Protein AF-A0A699X8M5-F1 (afdb_monomer)

Secondary structure (DSSP, 8-state):
----SPPP-SS----PPPTTPPPPB-PPPP--HHHHHHHHH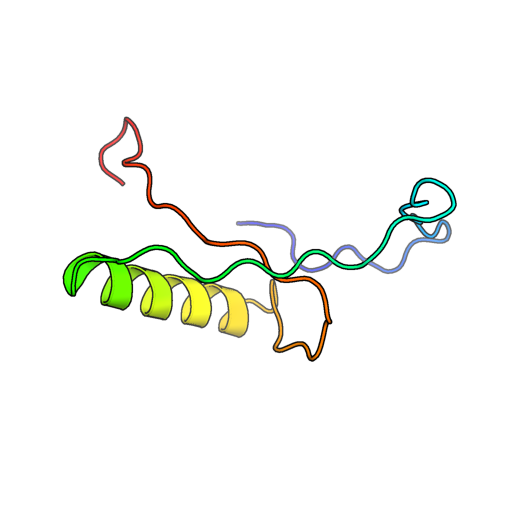HHHHHHHTTS------S-B--------TT--

Radius of gyration: 16.09 Å; Cα contacts (8 Å, |Δi|>4): 34; chains: 1; bounding box: 37×38×34 Å

Mean predicted aligned error: 5.7 Å

InterPro domains:
  IPR032567 RTL1-related [PTHR15503] (1-72)
  IPR043502 DNA/RNA polymerase superfamily [SSF56672] (3-71)

Sequence (72 aa):
ELPGIPPVREVEFNIKLVPGAEPISKAPYRMAPVELKELKDQLQELLERGFIRPSVSPWGVPVLFVKKKDGS

Nearest PDB structures (foldseek):
  4ol8-assembly2_F  TM=8.207E-01  e=5.290E-03  Saccharomyces cerevisiae
  8wut-assembly1_E  TM=8.710E-01  e=4.218E-02  Moloney murine leukemia virus
  8dw8-assembly1_A  TM=8.900E-01  e=6.480E-02  Moloney murine leukemia virus
  4mh8-assembly1_A  TM=8.476E-01  e=6.033E-02  Moloney murine leukemia virus isolate Shinnick

Structure (mmCIF, N/CA/C/O backbone):
data_AF-A0A699X8M5-F1
#
_entry.id   AF-A0A699X8M5-F1
#
loop_
_atom_site.group_PDB
_atom_site.id
_atom_site.type_symbol
_atom_site.label_atom_id
_atom_site.label_alt_id
_atom_site.label_comp_id
_atom_site.label_asym_id
_atom_site.label_entity_id
_atom_site.label_seq_id
_atom_site.pdbx_PDB_ins_code
_atom_site.Cartn_x
_atom_site.Cartn_y
_atom_site.Cartn_z
_atom_site.occupancy
_atom_site.B_iso_or_equiv
_atom_site.auth_seq_id
_atom_site.auth_comp_id
_atom_site.auth_asym_id
_atom_site.auth_atom_id
_atom_site.pdbx_PDB_model_num
ATOM 1 N N . GLU A 1 1 ? -16.362 -13.387 0.208 1.00 66.69 1 GLU A N 1
ATOM 2 C CA . GLU A 1 1 ? -14.942 -13.513 0.595 1.00 66.69 1 GLU A CA 1
ATOM 3 C C . GLU A 1 1 ? -14.071 -13.521 -0.653 1.00 66.69 1 GLU A C 1
ATOM 5 O O . GLU A 1 1 ? -14.536 -14.010 -1.679 1.00 66.69 1 GLU A O 1
ATOM 10 N N . LEU A 1 2 ? -12.869 -12.936 -0.604 1.00 64.56 2 LEU A N 1
ATOM 11 C CA . LEU A 1 2 ? -11.919 -13.035 -1.719 1.00 64.56 2 LEU A CA 1
ATOM 12 C C . LEU A 1 2 ? -11.243 -14.416 -1.674 1.00 64.56 2 LEU A C 1
ATOM 14 O O . LEU A 1 2 ? -10.874 -14.855 -0.584 1.00 64.56 2 LEU A O 1
ATOM 18 N N . PRO A 1 3 ? -11.078 -15.104 -2.816 1.00 67.81 3 PRO A N 1
ATOM 19 C CA . PRO A 1 3 ? -10.580 -16.475 -2.867 1.00 67.81 3 PRO A CA 1
ATOM 20 C C . PRO A 1 3 ? -9.054 -16.526 -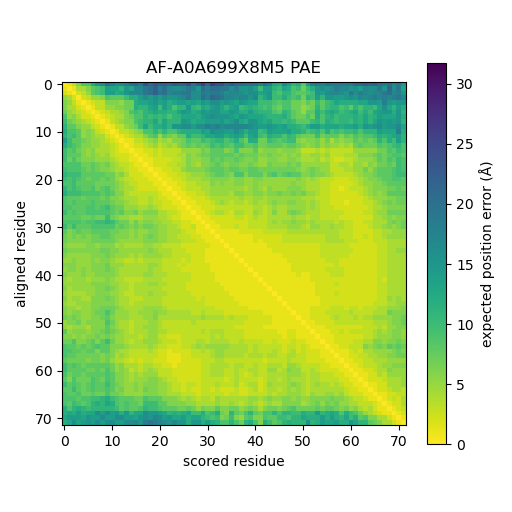2.688 1.00 67.81 3 PRO A C 1
ATOM 22 O O . PRO A 1 3 ? -8.346 -16.900 -3.614 1.00 67.81 3 PRO A O 1
ATOM 25 N N . GLY A 1 4 ? -8.549 -16.130 -1.514 1.00 69.19 4 GLY A N 1
ATOM 26 C CA . GLY A 1 4 ? -7.151 -16.316 -1.105 1.00 69.19 4 GLY A CA 1
ATOM 27 C C . GLY A 1 4 ? -6.090 -15.848 -2.111 1.00 69.19 4 GLY A C 1
ATOM 28 O O . GLY A 1 4 ? -6.342 -15.072 -3.033 1.00 69.19 4 GLY A O 1
ATOM 29 N N . ILE A 1 5 ? -4.869 -16.346 -1.927 1.00 72.94 5 ILE A N 1
ATOM 30 C CA . ILE A 1 5 ? -3.848 -16.319 -2.978 1.00 72.94 5 ILE A CA 1
ATOM 31 C C . ILE A 1 5 ? -4.261 -17.364 -4.029 1.00 72.94 5 ILE A C 1
ATOM 33 O O . ILE A 1 5 ? -4.610 -18.485 -3.645 1.00 72.94 5 ILE A O 1
ATOM 37 N N . PRO A 1 6 ? -4.229 -17.045 -5.339 1.00 75.12 6 PRO A N 1
ATOM 38 C CA . PRO A 1 6 ? -4.508 -18.036 -6.369 1.00 75.12 6 PRO A CA 1
ATOM 39 C C . PRO A 1 6 ? -3.608 -19.271 -6.201 1.00 75.12 6 PRO A C 1
ATOM 41 O O . PRO A 1 6 ? -2.425 -19.111 -5.895 1.00 75.12 6 PRO A O 1
ATOM 44 N N . PRO A 1 7 ? -4.121 -20.494 -6.430 1.00 81.50 7 PRO A N 1
ATOM 45 C CA . PRO A 1 7 ? -3.276 -21.682 -6.424 1.00 81.50 7 PRO A CA 1
ATOM 46 C C . PRO A 1 7 ? -2.162 -21.532 -7.462 1.00 81.50 7 PRO A C 1
ATOM 48 O O . PRO A 1 7 ? -2.331 -20.819 -8.456 1.00 81.50 7 PRO A O 1
ATOM 51 N N . VAL A 1 8 ? -1.040 -22.217 -7.240 1.00 82.19 8 VAL A N 1
ATOM 52 C CA . VAL A 1 8 ? 0.057 -22.269 -8.214 1.00 82.19 8 VAL A CA 1
ATOM 53 C C . VAL A 1 8 ? -0.509 -22.750 -9.552 1.00 82.19 8 VAL A C 1
ATOM 55 O O . VAL A 1 8 ? -1.173 -23.784 -9.616 1.00 82.19 8 VAL A O 1
ATOM 58 N N . ARG A 1 9 ? -0.296 -21.964 -10.610 1.00 84.75 9 ARG A N 1
ATOM 59 C CA . ARG A 1 9 ? -0.732 -22.275 -11.977 1.00 84.75 9 ARG A CA 1
ATOM 60 C C . ARG A 1 9 ? 0.489 -22.647 -12.808 1.00 84.75 9 ARG A C 1
ATOM 62 O O . ARG A 1 9 ? 1.573 -22.138 -12.549 1.00 84.75 9 ARG A O 1
ATOM 69 N N . GLU A 1 10 ? 0.296 -23.459 -13.844 1.00 88.38 10 GLU A N 1
ATOM 70 C CA . GLU A 1 10 ? 1.353 -23.778 -14.822 1.00 88.38 10 GLU A CA 1
ATOM 71 C C . GLU A 1 10 ? 1.842 -22.539 -15.594 1.00 88.38 10 GLU A C 1
ATOM 73 O O . GLU A 1 10 ? 2.948 -22.527 -16.125 1.00 88.38 10 GLU A O 1
ATOM 78 N N . VAL A 1 11 ? 1.020 -21.484 -15.647 1.00 85.62 11 VAL A N 1
ATOM 79 C CA . VAL A 1 11 ? 1.328 -20.225 -16.329 1.00 85.62 11 VAL A CA 1
ATOM 80 C C . VAL A 1 11 ? 1.598 -19.127 -15.305 1.00 85.62 11 VAL A C 1
ATOM 82 O O . VAL A 1 11 ? 0.706 -18.736 -14.547 1.00 85.62 11 VAL A O 1
ATOM 85 N N . GLU A 1 12 ? 2.811 -18.580 -15.338 1.00 85.75 12 GLU A N 1
ATOM 86 C CA . GLU A 1 12 ? 3.183 -17.387 -14.581 1.00 85.75 12 GLU A CA 1
ATOM 87 C C . GLU A 1 12 ? 2.809 -16.111 -15.343 1.00 85.75 12 GLU A C 1
ATOM 89 O O . GLU A 1 12 ? 3.266 -15.854 -16.461 1.00 85.75 12 GLU A O 1
ATOM 94 N N . PHE A 1 13 ? 1.996 -15.264 -14.711 1.00 83.81 13 PHE A N 1
ATOM 95 C CA . PHE A 1 13 ? 1.691 -13.940 -15.239 1.00 83.81 13 PHE A CA 1
ATOM 96 C C . PHE A 1 13 ? 2.808 -12.966 -14.868 1.00 83.81 13 PHE A C 1
ATOM 98 O O . PHE A 1 13 ? 3.066 -12.719 -13.693 1.00 83.81 13 PHE A O 1
ATOM 105 N N . ASN A 1 14 ? 3.439 -12.379 -15.883 1.00 89.00 14 ASN A N 1
ATOM 106 C CA . ASN A 1 14 ? 4.499 -11.391 -15.719 1.00 89.00 14 ASN A CA 1
ATOM 107 C C . ASN A 1 14 ? 4.015 -10.011 -16.175 1.00 89.00 14 ASN A C 1
ATOM 109 O O . ASN A 1 14 ? 3.530 -9.856 -17.298 1.00 89.00 14 ASN A O 1
ATOM 113 N N . ILE A 1 15 ? 4.191 -8.996 -15.328 1.00 90.69 15 ILE 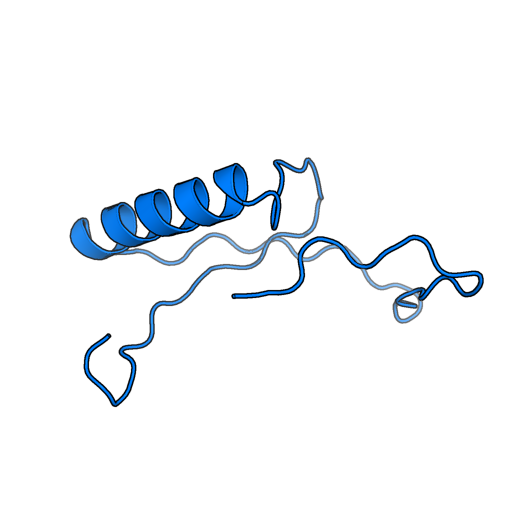A N 1
ATOM 114 C CA . ILE A 1 15 ? 3.928 -7.598 -15.689 1.00 90.69 15 ILE A CA 1
ATOM 115 C C . ILE A 1 15 ? 5.207 -7.028 -16.308 1.00 90.69 15 ILE A C 1
ATOM 117 O O . ILE A 1 15 ? 6.174 -6.744 -15.604 1.00 90.69 15 ILE A O 1
ATOM 121 N N . LYS A 1 16 ? 5.227 -6.874 -17.636 1.00 94.19 16 LYS A N 1
ATOM 122 C CA . LYS A 1 16 ? 6.350 -6.243 -18.343 1.00 94.19 16 LYS A CA 1
ATOM 123 C C . LYS A 1 16 ? 6.232 -4.726 -18.241 1.00 94.19 16 LYS A C 1
ATOM 125 O O . LYS A 1 16 ? 5.219 -4.159 -18.645 1.00 94.19 16 LYS A O 1
ATOM 130 N N . LEU A 1 17 ? 7.272 -4.079 -17.724 1.00 92.94 17 LEU A N 1
ATOM 131 C CA . LEU A 1 17 ? 7.374 -2.623 -17.730 1.00 92.94 17 LEU A CA 1
ATOM 132 C C . LEU A 1 17 ? 7.872 -2.129 -19.092 1.00 92.94 17 LEU A C 1
ATOM 134 O O . LEU A 1 17 ? 8.553 -2.855 -19.820 1.00 92.94 17 LEU A O 1
ATOM 138 N N . VAL A 1 18 ? 7.540 -0.883 -19.429 1.00 95.44 18 VAL A N 1
ATOM 139 C CA . VAL A 1 18 ? 8.132 -0.216 -20.594 1.00 95.44 18 VAL A CA 1
ATOM 140 C C . VAL A 1 18 ? 9.651 -0.068 -20.392 1.00 95.44 18 VAL A C 1
ATOM 142 O O . VAL A 1 18 ? 10.084 0.169 -19.260 1.00 95.44 18 VAL A O 1
ATOM 145 N N . PRO A 1 19 ? 10.482 -0.218 -21.442 1.00 95.94 19 PRO A N 1
ATOM 146 C CA .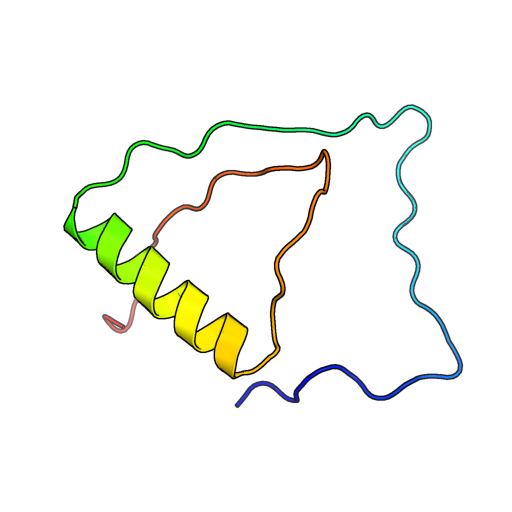 PRO A 1 19 ? 11.927 -0.029 -21.323 1.00 95.94 19 PRO A CA 1
ATOM 147 C C . PRO A 1 19 ? 12.272 1.343 -20.729 1.00 95.94 19 PRO A C 1
ATOM 149 O O . PRO A 1 19 ? 11.733 2.357 -21.167 1.00 95.94 19 PRO A O 1
ATOM 152 N N . GLY A 1 20 ? 13.158 1.367 -19.729 1.00 95.19 20 GLY A N 1
ATOM 153 C CA . GLY A 1 20 ? 13.547 2.594 -19.022 1.00 95.19 20 GLY A CA 1
ATOM 154 C C . GLY A 1 20 ? 12.586 3.045 -17.916 1.00 95.19 20 GLY A C 1
ATOM 155 O O . GLY A 1 20 ? 12.777 4.124 -17.368 1.00 95.19 20 GLY A O 1
ATOM 156 N N . ALA A 1 21 ? 11.565 2.254 -17.568 1.00 94.12 21 ALA A N 1
ATOM 157 C CA . ALA A 1 21 ? 10.716 2.554 -16.418 1.00 94.12 21 ALA A CA 1
ATOM 158 C C . ALA A 1 21 ? 11.514 2.501 -15.104 1.00 94.12 21 ALA A C 1
ATOM 160 O O . ALA A 1 21 ? 12.065 1.460 -14.742 1.00 94.12 21 ALA A O 1
ATOM 161 N N . GLU A 1 22 ? 11.513 3.610 -14.371 1.00 94.31 22 GLU A N 1
ATOM 162 C CA . GLU A 1 22 ? 12.103 3.716 -13.037 1.00 94.31 22 GLU A CA 1
ATOM 163 C C . GLU A 1 22 ? 11.030 3.601 -11.941 1.00 94.31 22 GLU A C 1
ATOM 165 O O . GLU A 1 22 ? 9.863 3.937 -12.180 1.00 94.31 22 GLU A O 1
ATOM 170 N N . PRO A 1 23 ? 11.394 3.149 -10.727 1.00 94.06 23 PRO A N 1
ATOM 171 C CA . PRO A 1 23 ? 10.471 3.115 -9.604 1.00 94.06 23 PRO A CA 1
ATOM 172 C C . PRO A 1 23 ? 9.906 4.490 -9.254 1.00 94.06 23 PRO A C 1
ATOM 174 O O . PRO A 1 23 ? 10.636 5.468 -9.105 1.00 94.06 23 PRO A O 1
ATOM 177 N N . ILE A 1 24 ? 8.592 4.547 -9.048 1.00 92.75 24 ILE A N 1
ATOM 178 C CA . ILE A 1 24 ? 7.911 5.746 -8.555 1.00 92.75 24 ILE A CA 1
ATOM 179 C C . ILE A 1 24 ? 7.634 5.567 -7.067 1.00 92.75 24 ILE A C 1
ATOM 181 O O . ILE A 1 24 ? 6.944 4.625 -6.681 1.00 92.75 24 ILE A O 1
ATOM 185 N N . SER A 1 25 ? 8.112 6.508 -6.251 1.00 94.69 25 SER A N 1
ATOM 186 C CA . SER A 1 25 ? 7.790 6.597 -4.826 1.00 94.69 25 SER A CA 1
ATOM 187 C C . SER A 1 25 ? 7.226 7.975 -4.501 1.00 94.69 25 SER A C 1
ATOM 189 O O . SER A 1 25 ? 7.903 8.994 -4.646 1.00 94.69 25 SER A O 1
ATOM 191 N N . LYS A 1 26 ? 5.954 8.019 -4.105 1.00 94.38 26 LYS A N 1
ATOM 192 C CA . LYS A 1 26 ? 5.245 9.246 -3.730 1.00 94.38 26 LYS A CA 1
ATOM 193 C C . LYS A 1 26 ? 4.860 9.197 -2.258 1.00 94.38 26 LYS A C 1
ATOM 195 O O . LYS A 1 26 ? 4.380 8.176 -1.770 1.00 94.38 26 LYS A O 1
ATOM 200 N N . ALA A 1 27 ? 5.038 10.321 -1.568 1.00 91.62 27 ALA A N 1
ATOM 201 C CA . ALA A 1 27 ? 4.646 10.449 -0.170 1.00 91.62 27 ALA A CA 1
ATOM 202 C C . ALA A 1 27 ? 3.122 10.258 0.002 1.00 91.62 27 ALA A C 1
ATOM 204 O O . ALA A 1 27 ? 2.357 10.699 -0.864 1.00 91.62 27 ALA A O 1
ATOM 205 N N . PRO A 1 28 ? 2.665 9.648 1.113 1.00 91.75 28 PRO A N 1
ATOM 206 C CA . PRO A 1 28 ? 1.248 9.580 1.455 1.00 91.75 28 PRO A CA 1
ATOM 207 C C . PRO A 1 28 ? 0.613 10.970 1.572 1.00 91.75 28 PRO A C 1
ATOM 209 O O . PRO A 1 28 ? 1.257 11.925 2.016 1.00 91.75 28 PRO A O 1
ATOM 212 N N . TYR A 1 29 ? -0.669 11.082 1.227 1.00 93.00 29 TYR A N 1
ATOM 213 C CA . TYR A 1 29 ? -1.425 12.305 1.481 1.00 93.00 29 TYR A CA 1
ATOM 214 C C . TYR A 1 29 ? -1.646 12.521 2.981 1.00 93.00 29 TYR A C 1
ATOM 216 O O . TYR A 1 29 ? -1.643 11.580 3.778 1.00 93.00 29 TYR A O 1
ATOM 224 N N . ARG A 1 30 ? -1.858 13.784 3.370 1.00 92.50 30 ARG A N 1
ATOM 225 C CA . ARG A 1 30 ? -2.289 14.107 4.732 1.00 92.50 30 ARG A CA 1
ATOM 226 C C . ARG A 1 30 ? -3.691 13.549 4.950 1.00 92.50 30 ARG A C 1
ATOM 228 O O . ARG A 1 30 ? -4.581 13.814 4.152 1.00 92.50 30 ARG A O 1
ATOM 235 N N . MET A 1 31 ? -3.851 12.820 6.045 1.00 93.38 31 MET A N 1
ATOM 236 C CA . MET A 1 31 ? -5.098 12.179 6.448 1.00 93.38 31 MET A CA 1
ATOM 237 C C . MET A 1 31 ? -5.514 12.686 7.827 1.00 93.38 31 MET A C 1
ATOM 239 O O . MET A 1 31 ? -4.664 12.985 8.673 1.00 93.38 31 MET A O 1
ATOM 243 N N . ALA A 1 32 ? -6.819 12.777 8.058 1.00 94.62 32 ALA A N 1
ATOM 244 C CA . ALA A 1 32 ? -7.362 13.056 9.379 1.00 94.62 32 ALA A CA 1
ATOM 245 C C . ALA A 1 32 ? -7.105 11.870 10.336 1.00 94.62 32 ALA A C 1
ATOM 247 O O . ALA A 1 32 ? -6.941 10.733 9.886 1.00 94.62 32 ALA A O 1
ATOM 248 N N . PRO A 1 33 ? -7.126 12.076 11.668 1.00 96.25 33 PRO A N 1
ATOM 249 C CA . PRO A 1 33 ? -6.927 10.986 12.627 1.00 96.25 33 PRO A CA 1
ATOM 250 C C . PRO A 1 33 ? -7.888 9.800 12.445 1.00 96.25 33 PRO A C 1
ATOM 252 O O . PRO A 1 33 ? -7.491 8.656 12.652 1.00 96.25 33 PRO A O 1
ATOM 255 N N . VAL A 1 34 ? -9.131 10.061 12.023 1.00 93.81 34 VAL A N 1
ATOM 256 C CA . VAL A 1 34 ? -10.135 9.017 11.758 1.00 93.81 34 VAL A CA 1
ATOM 257 C C . VAL A 1 34 ? -9.771 8.152 10.548 1.00 93.81 34 VAL A C 1
ATOM 259 O O . VAL A 1 34 ? -9.861 6.932 10.624 1.00 93.81 34 VAL A O 1
ATOM 262 N N . GLU A 1 35 ? -9.277 8.763 9.471 1.00 93.56 35 GLU A N 1
ATOM 263 C CA . GLU A 1 35 ? -8.836 8.061 8.260 1.00 93.56 35 GLU A CA 1
ATOM 264 C C . GLU A 1 35 ? -7.572 7.240 8.530 1.00 93.56 35 GLU A C 1
ATOM 266 O O . GLU A 1 35 ? -7.446 6.113 8.067 1.00 93.56 35 GLU A O 1
ATOM 271 N N . LEU A 1 36 ? -6.644 7.770 9.335 1.00 93.69 36 LEU A N 1
ATOM 272 C CA . LEU A 1 36 ? -5.449 7.029 9.745 1.00 93.69 36 LEU A CA 1
ATOM 273 C C . LEU A 1 36 ? -5.781 5.796 10.586 1.00 93.69 36 LEU A C 1
ATOM 275 O O . LEU A 1 36 ? -5.075 4.793 10.489 1.00 93.69 36 LEU A O 1
ATOM 279 N N . LYS A 1 37 ? -6.813 5.877 11.431 1.00 95.38 37 LYS A N 1
ATOM 280 C CA . LYS A 1 37 ? -7.290 4.725 12.196 1.00 95.38 37 LYS A CA 1
ATOM 281 C C . LYS A 1 37 ? -7.884 3.675 11.257 1.00 95.38 37 LYS A C 1
ATOM 283 O O . LYS A 1 37 ? -7.424 2.541 11.278 1.00 95.38 37 LYS A O 1
ATOM 288 N N . GLU A 1 38 ? -8.803 4.086 10.385 1.00 94.31 38 GLU A N 1
ATOM 289 C CA . GLU A 1 38 ? -9.424 3.199 9.394 1.00 94.31 38 GLU A CA 1
ATOM 290 C C . GLU A 1 38 ? -8.375 2.511 8.509 1.00 94.31 38 GLU A C 1
ATOM 292 O O . GLU A 1 38 ? -8.435 1.308 8.279 1.00 94.31 38 GLU A O 1
ATOM 297 N N . LEU A 1 39 ? -7.351 3.251 8.071 1.00 94.62 39 LEU A N 1
ATOM 298 C CA . LEU A 1 39 ? -6.267 2.698 7.260 1.00 94.62 39 LEU A CA 1
ATOM 299 C C . LEU A 1 39 ? -5.526 1.579 7.994 1.00 94.62 39 LEU A C 1
ATOM 301 O O . LEU A 1 39 ? -5.208 0.557 7.394 1.00 94.62 39 LEU A O 1
ATOM 305 N N . LYS A 1 40 ? -5.231 1.768 9.283 1.00 95.00 40 LYS A N 1
ATOM 306 C CA . LYS A 1 40 ? -4.551 0.750 10.091 1.00 95.00 40 LYS A CA 1
ATOM 307 C C . LYS A 1 40 ? -5.425 -0.482 10.286 1.00 95.00 40 LYS A C 1
ATOM 309 O O . LYS A 1 40 ? -4.915 -1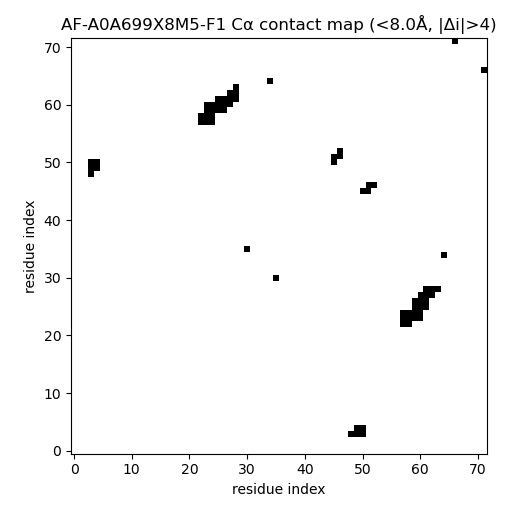.587 10.129 1.00 95.00 40 LYS A O 1
ATOM 314 N N . ASP A 1 41 ? -6.706 -0.281 10.582 1.00 96.31 41 ASP A N 1
ATOM 315 C CA . ASP A 1 41 ? -7.658 -1.366 10.818 1.00 96.31 41 ASP A CA 1
ATOM 316 C C . ASP A 1 41 ? -7.818 -2.223 9.542 1.00 96.31 41 ASP A C 1
ATOM 318 O O . ASP A 1 41 ? -7.650 -3.442 9.591 1.00 96.31 41 ASP A O 1
ATOM 322 N N . GLN A 1 42 ? -7.984 -1.592 8.370 1.00 94.31 42 GLN A N 1
ATOM 323 C CA . GLN A 1 42 ? -8.049 -2.299 7.081 1.00 94.31 42 GLN A CA 1
ATOM 324 C C . GLN A 1 42 ? -6.736 -3.006 6.717 1.00 94.31 42 GLN A C 1
ATOM 326 O O . GLN A 1 42 ? -6.755 -4.137 6.231 1.00 94.31 42 GLN A O 1
ATOM 331 N N . LEU A 1 43 ? -5.578 -2.372 6.936 1.00 95.56 43 LEU A N 1
ATOM 332 C CA . LEU A 1 43 ? -4.284 -3.011 6.669 1.00 95.56 43 LEU A CA 1
ATOM 333 C C . LEU A 1 43 ? -4.076 -4.246 7.548 1.00 95.56 43 LEU A C 1
ATOM 335 O O . LEU A 1 43 ? -3.589 -5.261 7.051 1.00 95.56 43 LEU A O 1
ATOM 339 N N . GLN A 1 44 ? -4.456 -4.173 8.824 1.00 97.12 44 GLN A N 1
ATOM 340 C CA . GLN A 1 44 ? -4.366 -5.297 9.749 1.00 97.12 44 GLN A CA 1
ATOM 341 C C . GLN A 1 44 ? -5.258 -6.458 9.293 1.00 97.12 44 GLN A C 1
ATOM 343 O O . GLN A 1 44 ? -4.776 -7.584 9.185 1.00 97.12 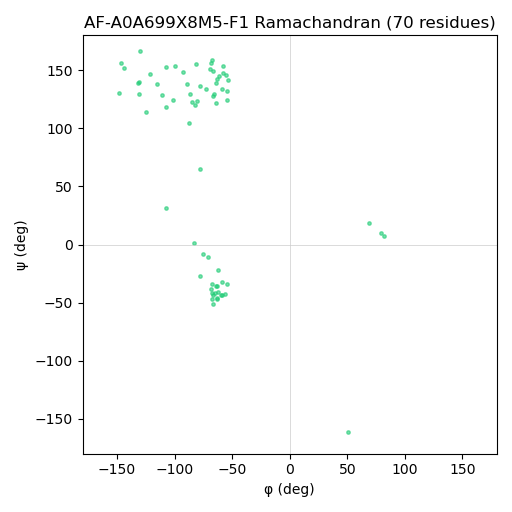44 GLN A O 1
ATOM 348 N N . GLU A 1 45 ? -6.510 -6.185 8.923 1.00 95.38 45 GLU A N 1
ATOM 349 C CA . GLU A 1 45 ? -7.423 -7.205 8.394 1.00 95.38 45 GLU A CA 1
ATOM 350 C C . GLU A 1 45 ? -6.864 -7.872 7.123 1.00 95.38 45 GLU A C 1
ATOM 352 O O . GLU A 1 45 ? -6.907 -9.096 6.974 1.00 95.38 45 GLU A O 1
ATOM 357 N N . LEU A 1 46 ? -6.300 -7.087 6.198 1.00 93.62 46 LEU A N 1
ATOM 358 C CA . LEU A 1 46 ? -5.707 -7.610 4.963 1.00 93.62 46 LEU A CA 1
ATOM 359 C C . LEU A 1 46 ? -4.438 -8.440 5.219 1.00 93.62 46 LEU A C 1
ATOM 361 O O . LEU A 1 46 ? -4.194 -9.409 4.493 1.00 93.62 46 LEU A O 1
ATOM 365 N N . LEU A 1 47 ? -3.639 -8.073 6.226 1.00 94.56 47 LEU A N 1
ATOM 366 C CA . LEU A 1 47 ? -2.472 -8.842 6.666 1.00 94.56 47 LEU A CA 1
ATOM 367 C C . LEU A 1 47 ? -2.894 -10.178 7.286 1.00 94.56 47 LEU A C 1
ATOM 369 O O . LEU A 1 47 ? -2.348 -11.214 6.917 1.00 94.56 47 LEU A O 1
ATOM 373 N N . GLU A 1 48 ? -3.887 -10.169 8.176 1.00 94.00 48 GLU A N 1
ATOM 374 C CA . GLU A 1 48 ? -4.411 -11.375 8.836 1.00 94.00 48 GLU A CA 1
ATOM 375 C C . GLU A 1 48 ? -5.026 -12.356 7.839 1.00 94.00 48 GLU A C 1
ATOM 377 O O . GLU A 1 48 ? -4.857 -13.568 7.961 1.00 94.00 48 GLU A O 1
ATOM 382 N N . ARG A 1 49 ? -5.678 -11.834 6.797 1.00 89.94 49 ARG A N 1
ATOM 383 C CA . ARG A 1 49 ? -6.203 -12.638 5.685 1.00 89.94 49 ARG A CA 1
ATOM 384 C C . ARG A 1 49 ? -5.127 -13.131 4.716 1.00 89.94 49 ARG A C 1
ATOM 386 O O . ARG A 1 49 ? -5.434 -13.911 3.819 1.00 89.94 49 ARG A O 1
ATOM 393 N N . GLY A 1 50 ? -3.884 -12.669 4.855 1.00 89.44 50 GLY A N 1
ATOM 394 C CA . GLY A 1 50 ? -2.779 -13.019 3.963 1.00 89.44 50 GLY A CA 1
ATOM 395 C C . GLY A 1 50 ? -2.907 -12.438 2.552 1.00 89.44 50 GLY A C 1
ATOM 396 O O . GLY A 1 50 ? -2.263 -12.930 1.627 1.00 89.44 50 GLY A O 1
ATOM 397 N N . PHE A 1 51 ? -3.736 -11.406 2.361 1.00 88.38 51 PHE A N 1
ATOM 398 C CA . PHE A 1 51 ? -3.906 -10.752 1.058 1.00 88.38 51 PHE A CA 1
ATOM 399 C C . PHE A 1 51 ? -2.758 -9.793 0.738 1.00 88.38 51 PHE A C 1
ATOM 401 O O . PHE A 1 51 ? -2.450 -9.570 -0.433 1.00 88.38 51 PHE A O 1
ATOM 408 N N . ILE A 1 52 ? -2.108 -9.243 1.766 1.00 93.00 52 ILE A N 1
ATOM 409 C CA . ILE A 1 52 ? -0.924 -8.389 1.634 1.00 93.00 52 ILE A CA 1
ATOM 410 C C . ILE A 1 52 ? 0.192 -8.856 2.573 1.00 93.00 52 ILE A C 1
ATOM 412 O O . ILE A 1 52 ? -0.029 -9.645 3.488 1.00 93.00 52 ILE A O 1
ATOM 416 N N . ARG A 1 53 ? 1.407 -8.347 2.353 1.00 94.50 53 ARG A N 1
ATOM 417 C CA . ARG A 1 53 ? 2.570 -8.563 3.223 1.00 94.50 53 ARG A CA 1
ATOM 418 C C . ARG A 1 53 ? 3.478 -7.329 3.232 1.00 94.50 53 ARG A C 1
ATOM 420 O O . ARG A 1 53 ? 3.475 -6.589 2.244 1.00 94.50 53 ARG A O 1
ATOM 427 N N . PRO A 1 54 ? 4.292 -7.124 4.281 1.00 95.44 54 PRO A N 1
ATOM 428 C CA . PRO A 1 54 ? 5.345 -6.114 4.263 1.00 95.44 54 PRO A CA 1
ATOM 429 C C . PRO A 1 54 ? 6.296 -6.304 3.073 1.00 95.44 54 PRO A C 1
ATOM 431 O O . PRO A 1 54 ? 6.570 -7.429 2.650 1.00 95.44 54 PRO A O 1
ATOM 434 N N . SER A 1 55 ? 6.803 -5.199 2.531 1.00 94.38 55 SER A N 1
ATOM 435 C CA . SER A 1 55 ? 7.685 -5.185 1.362 1.00 94.38 55 SER A CA 1
ATOM 436 C C . SER A 1 55 ? 8.735 -4.082 1.488 1.00 94.38 55 SER A C 1
ATOM 438 O O . SER A 1 55 ? 8.480 -3.051 2.103 1.00 94.38 55 SER A O 1
ATOM 440 N N . VAL A 1 56 ? 9.896 -4.294 0.865 1.00 95.25 56 VAL A N 1
ATOM 441 C CA . VAL A 1 56 ? 10.996 -3.317 0.729 1.00 95.25 56 VAL A CA 1
ATOM 442 C C . VAL A 1 56 ? 11.103 -2.785 -0.708 1.00 95.25 56 VAL A C 1
ATOM 444 O O . VAL A 1 56 ? 12.186 -2.502 -1.211 1.00 95.25 56 VAL A O 1
ATOM 447 N N . SER A 1 57 ? 9.967 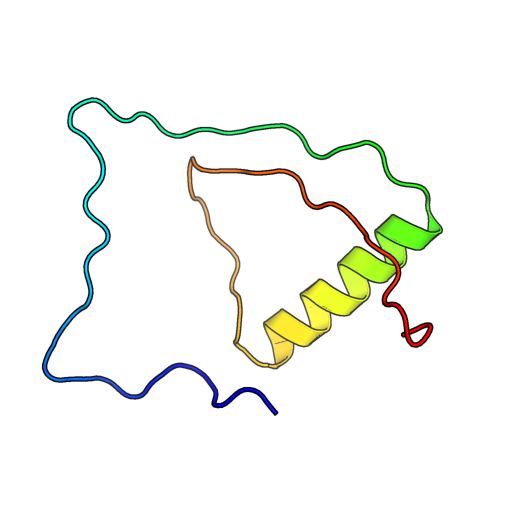-2.702 -1.405 1.00 93.81 57 SER A N 1
ATOM 448 C CA . SER A 1 57 ? 9.894 -2.231 -2.791 1.00 93.81 57 SER A CA 1
ATOM 449 C C . SER A 1 57 ? 10.309 -0.757 -2.916 1.00 93.81 57 SER A C 1
ATOM 451 O O . SER A 1 57 ? 9.862 0.061 -2.111 1.00 93.81 57 SER A O 1
ATOM 453 N N . PRO A 1 58 ? 11.072 -0.374 -3.959 1.00 94.62 58 PRO A N 1
ATOM 454 C CA . PRO A 1 58 ? 11.320 1.034 -4.267 1.00 94.62 58 PRO A CA 1
ATOM 455 C C . PRO A 1 58 ? 10.068 1.750 -4.810 1.00 94.62 58 PRO A C 1
ATOM 457 O O . PRO A 1 58 ? 10.060 2.972 -4.930 1.00 94.62 58 PRO A O 1
ATOM 460 N N . TRP A 1 59 ? 9.011 1.001 -5.146 1.00 94.69 59 TRP A N 1
ATOM 461 C CA . TRP A 1 59 ? 7.731 1.536 -5.604 1.00 94.69 59 TRP A CA 1
ATOM 462 C C . TRP A 1 59 ? 6.821 1.867 -4.420 1.00 94.69 59 TRP A C 1
ATOM 464 O O . TRP A 1 59 ? 6.572 1.012 -3.570 1.00 94.69 59 TRP A O 1
ATOM 474 N N . GLY A 1 60 ? 6.265 3.077 -4.410 1.00 94.25 60 GLY A N 1
ATOM 475 C CA . GLY A 1 60 ? 5.350 3.562 -3.380 1.00 94.25 60 GLY A CA 1
ATOM 476 C C . GLY A 1 60 ? 4.325 4.538 -3.950 1.00 94.25 60 GLY A C 1
ATOM 477 O O . GLY A 1 60 ? 4.667 5.491 -4.651 1.00 94.25 60 GLY A O 1
ATOM 478 N N . VAL A 1 61 ? 3.049 4.316 -3.646 1.00 93.38 61 VAL A N 1
ATOM 479 C CA . VAL A 1 61 ? 1.938 5.144 -4.132 1.00 93.38 61 VAL A 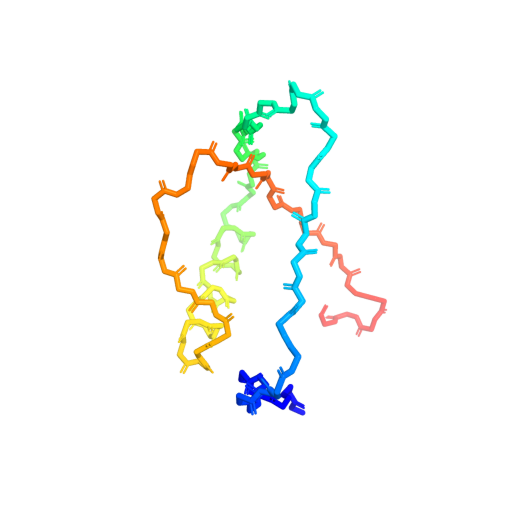CA 1
ATOM 480 C C . VAL A 1 61 ? 1.045 5.508 -2.942 1.00 93.38 61 VAL A C 1
ATOM 482 O O . VAL A 1 61 ? 0.826 4.655 -2.079 1.00 93.38 61 VAL A O 1
ATOM 485 N N . PRO A 1 62 ? 0.539 6.752 -2.853 1.00 93.75 62 PRO A N 1
ATOM 486 C CA . PRO A 1 62 ? -0.357 7.152 -1.777 1.00 93.75 62 PRO A CA 1
ATOM 487 C C . PRO A 1 62 ? -1.709 6.431 -1.850 1.00 93.75 62 PRO A C 1
ATOM 489 O O . PRO A 1 62 ? -2.221 6.147 -2.932 1.00 93.75 62 PRO A O 1
ATOM 492 N N . VAL A 1 63 ? -2.312 6.211 -0.682 1.00 92.06 63 VAL A N 1
ATOM 493 C CA . VAL A 1 63 ? -3.685 5.710 -0.521 1.00 92.06 63 VAL A CA 1
ATOM 494 C C . VAL A 1 63 ? -4.650 6.893 -0.397 1.00 92.06 63 VAL A C 1
ATOM 496 O O . VAL A 1 63 ? -4.285 7.948 0.126 1.00 92.06 63 VAL A O 1
ATOM 499 N N . LEU A 1 64 ? -5.878 6.717 -0.886 1.00 90.56 64 LEU A N 1
ATOM 500 C CA . LEU A 1 64 ? -6.969 7.685 -0.799 1.00 90.56 64 LEU A CA 1
ATOM 501 C C . LEU A 1 64 ? -8.235 6.984 -0.304 1.00 90.56 64 LEU A C 1
ATOM 503 O O . LEU A 1 64 ? -8.550 5.888 -0.766 1.00 90.56 64 LEU A O 1
ATOM 507 N N . PHE A 1 65 ? -8.978 7.638 0.588 1.00 89.88 65 PHE A N 1
ATOM 508 C CA . PHE A 1 65 ? -10.291 7.169 1.017 1.00 89.88 65 PHE A CA 1
ATOM 509 C C . PHE A 1 65 ? -11.391 7.712 0.115 1.00 89.88 65 PHE A C 1
ATOM 511 O O . PHE A 1 65 ? -11.418 8.890 -0.240 1.00 89.88 65 PHE A O 1
ATOM 518 N N . VAL A 1 66 ? -12.339 6.841 -0.215 1.00 90.19 66 VAL A N 1
ATOM 519 C CA . VAL A 1 66 ? -13.574 7.196 -0.907 1.00 90.19 66 VAL A CA 1
ATOM 520 C C . VAL A 1 66 ? -14.717 6.568 -0.130 1.00 90.19 66 VAL A C 1
ATOM 522 O O . VAL A 1 66 ? -14.680 5.378 0.174 1.00 90.19 66 VAL A O 1
ATOM 525 N N . LYS A 1 67 ? -15.738 7.365 0.192 1.00 87.94 67 LYS A N 1
ATOM 526 C CA . LYS A 1 67 ? -16.958 6.846 0.816 1.00 87.94 67 LYS A CA 1
ATOM 527 C C . LYS A 1 67 ? -17.677 5.952 -0.182 1.00 87.94 67 LYS A C 1
ATOM 529 O O . LYS A 1 67 ? -17.955 6.396 -1.300 1.00 87.94 67 LYS A O 1
ATOM 534 N N . LYS A 1 68 ? -18.015 4.723 0.206 1.00 89.31 68 LYS A N 1
ATOM 535 C CA . LYS A 1 68 ? -18.859 3.897 -0.651 1.00 89.31 68 LYS A CA 1
ATOM 536 C C . LYS A 1 68 ? -20.269 4.471 -0.687 1.00 89.31 68 LYS A C 1
ATOM 538 O O . LYS A 1 68 ? -20.744 5.104 0.256 1.00 89.31 68 LYS A O 1
ATOM 543 N N . LYS A 1 69 ? -20.950 4.246 -1.812 1.00 92.31 69 LYS A N 1
ATOM 544 C CA . LYS A 1 69 ? -22.321 4.722 -2.038 1.00 92.31 69 LYS A CA 1
ATOM 545 C C . LYS A 1 69 ? -23.306 4.184 -0.992 1.00 92.31 69 LYS A C 1
ATOM 547 O O . LYS A 1 69 ? -24.274 4.863 -0.672 1.00 92.31 69 LYS A O 1
ATOM 552 N N . ASP A 1 70 ? -23.070 2.976 -0.495 1.00 90.75 70 ASP A N 1
ATOM 553 C CA . ASP A 1 70 ? -23.902 2.299 0.503 1.00 90.75 70 ASP A CA 1
ATOM 554 C C . ASP A 1 70 ? -23.594 2.719 1.951 1.00 90.75 70 ASP A C 1
ATOM 556 O O . ASP A 1 70 ? -24.246 2.240 2.875 1.00 90.75 70 ASP A O 1
ATOM 560 N N . GLY A 1 71 ? -22.649 3.643 2.156 1.00 77.06 71 GLY A N 1
ATOM 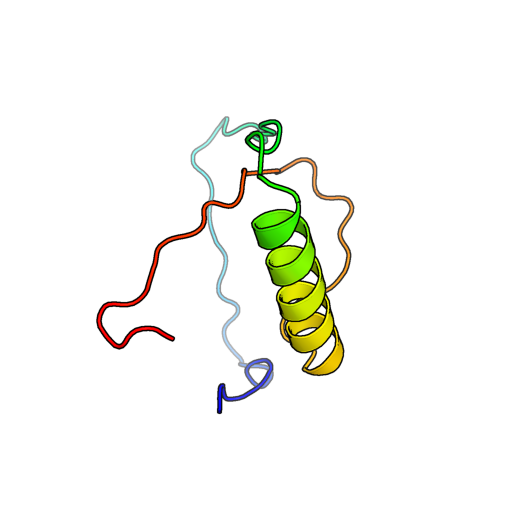561 C CA . GLY A 1 71 ? -22.268 4.126 3.482 1.00 77.06 71 GLY A CA 1
ATOM 562 C C . GLY A 1 71 ? -21.341 3.184 4.254 1.00 77.06 71 GLY A C 1
ATOM 563 O O . GLY A 1 71 ? -21.115 3.432 5.438 1.00 77.06 71 GLY A O 1
ATOM 564 N N . SER A 1 72 ? -20.818 2.143 3.595 1.00 69.25 72 SER A N 1
ATOM 565 C CA . SER A 1 72 ? -19.786 1.240 4.125 1.00 69.25 72 SER A CA 1
ATOM 566 C C . SER A 1 72 ? -18.379 1.515 3.586 1.00 69.25 72 SER A C 1
ATOM 568 O O . SER A 1 72 ? -18.165 2.553 2.915 1.00 69.25 72 SER A O 1
#

Organism: Tanacetum cinerariifolium (NCBI:txid118510)

Foldseek 3Di:
DPPADDPDDPDDDDDDDDPPDDADADDADDDDPVVVVVVVVVVVVCVVSVVDDDDPDSHHDYDDDDQDPVRD

pLDDT: mean 89.92, std 7.78, range [64.56, 97.12]

Solvent-accessible surface area (backbone atoms only — not comparable to full-atom values): 5074 Å² total; per-residue (Å²): 135,80,80,72,76,76,75,92,60,101,69,82,89,76,88,80,73,64,91,88,70,71,74,54,64,46,78,66,65,94,68,55,75,69,55,52,48,51,52,50,55,53,50,50,54,35,43,75,67,59,78,49,76,92,79,89,65,72,56,38,73,55,78,81,92,74,84,41,93,87,75,100